Protein AF-A0A7J2MEN8-F1 (afdb_monomer)

pLDDT: mean 94.94, std 7.11, range [42.47, 98.69]

Structure (mmCIF, N/CA/C/O backbone):
data_AF-A0A7J2MEN8-F1
#
_entry.id   AF-A0A7J2MEN8-F1
#
loop_
_atom_site.group_PDB
_atom_site.id
_atom_site.type_symbol
_atom_site.label_atom_id
_atom_site.label_alt_id
_atom_site.label_comp_id
_atom_site.label_asym_id
_atom_site.l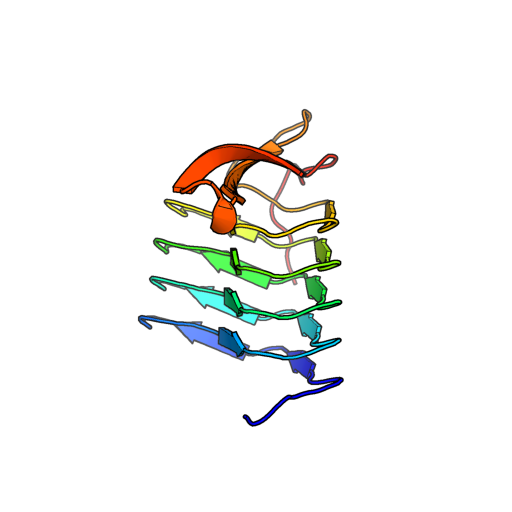abel_entity_id
_atom_site.label_seq_id
_atom_site.pdbx_PDB_ins_code
_atom_site.Cartn_x
_atom_site.Cartn_y
_atom_site.Cartn_z
_atom_site.occupancy
_atom_site.B_iso_or_equiv
_atom_site.auth_seq_id
_atom_site.auth_comp_id
_atom_site.auth_asym_id
_atom_site.auth_atom_id
_atom_site.pdbx_PDB_model_num
ATOM 1 N N . VAL A 1 1 ? 17.585 -9.333 -14.066 1.00 42.47 1 VAL A N 1
ATOM 2 C CA . VAL A 1 1 ? 16.428 -8.422 -13.953 1.00 42.47 1 VAL A CA 1
ATOM 3 C C . VAL A 1 1 ? 15.307 -8.983 -14.810 1.00 42.47 1 VAL A C 1
ATOM 5 O O . VAL A 1 1 ? 15.374 -8.858 -16.027 1.00 42.47 1 VAL A O 1
ATOM 8 N N . TYR A 1 2 ? 14.337 -9.671 -14.211 1.00 51.03 2 TYR A N 1
ATOM 9 C CA . TYR A 1 2 ? 13.136 -10.094 -14.933 1.00 51.03 2 TYR A CA 1
ATOM 10 C C . TYR A 1 2 ? 12.068 -9.032 -14.695 1.00 51.03 2 TYR A C 1
ATOM 12 O O . TYR A 1 2 ? 11.404 -9.037 -13.667 1.00 51.03 2 TYR A O 1
ATOM 20 N N . ARG A 1 3 ? 11.973 -8.073 -15.619 1.00 69.94 3 ARG A N 1
ATOM 21 C CA . ARG A 1 3 ? 10.885 -7.091 -15.625 1.00 69.94 3 ARG A CA 1
ATOM 22 C C . ARG A 1 3 ? 9.623 -7.787 -16.101 1.00 69.94 3 ARG A C 1
ATOM 24 O O . ARG A 1 3 ? 9.667 -8.470 -17.125 1.00 69.94 3 ARG A O 1
ATOM 31 N N . SER A 1 4 ? 8.513 -7.591 -15.401 1.00 78.25 4 SER A N 1
ATOM 32 C CA . SER A 1 4 ? 7.205 -8.026 -15.884 1.00 78.25 4 SER A CA 1
ATOM 33 C C . SER A 1 4 ? 6.377 -6.815 -16.317 1.00 78.25 4 SER A C 1
ATOM 35 O O . SER A 1 4 ? 6.471 -5.733 -15.733 1.00 78.25 4 SER A O 1
ATOM 37 N N . ILE A 1 5 ? 5.617 -6.971 -17.399 1.00 86.62 5 ILE A N 1
ATOM 38 C CA . ILE A 1 5 ? 4.738 -5.932 -17.940 1.00 86.62 5 ILE A CA 1
ATOM 39 C C . ILE A 1 5 ? 3.371 -6.564 -18.168 1.00 86.62 5 ILE A C 1
ATOM 41 O O . ILE A 1 5 ? 3.296 -7.652 -18.738 1.00 86.62 5 ILE A O 1
ATOM 45 N N . ASN A 1 6 ? 2.302 -5.865 -17.776 1.00 88.31 6 ASN A N 1
ATOM 46 C CA . ASN A 1 6 ? 0.918 -6.290 -18.023 1.00 88.31 6 ASN A CA 1
ATOM 47 C C . ASN A 1 6 ? 0.567 -7.646 -17.372 1.00 88.31 6 ASN A C 1
ATOM 49 O O . ASN A 1 6 ? -0.184 -8.455 -17.923 1.00 88.31 6 ASN A O 1
ATOM 53 N N . THR A 1 7 ? 1.130 -7.897 -16.190 1.00 92.69 7 THR A N 1
ATOM 54 C CA . THR A 1 7 ? 0.815 -9.071 -15.371 1.00 92.69 7 THR A CA 1
ATOM 55 C C . THR A 1 7 ? -0.541 -8.882 -14.693 1.00 92.69 7 THR A C 1
ATOM 57 O O . THR A 1 7 ? -0.844 -7.800 -14.190 1.00 92.69 7 THR A O 1
ATOM 60 N N . LYS A 1 8 ? -1.359 -9.937 -14.646 1.00 95.19 8 LYS A N 1
ATOM 61 C CA . LYS A 1 8 ? -2.641 -9.945 -13.929 1.00 95.19 8 LYS A CA 1
ATOM 62 C C . LYS A 1 8 ? -2.614 -11.003 -12.838 1.00 95.19 8 LYS A C 1
ATOM 64 O O . LYS A 1 8 ? -2.391 -12.173 -13.133 1.00 95.19 8 LYS A O 1
ATOM 69 N N . ILE A 1 9 ? -2.877 -10.591 -11.606 1.00 95.62 9 ILE A N 1
ATOM 70 C CA . ILE A 1 9 ? -3.014 -11.467 -10.444 1.00 95.62 9 ILE A CA 1
ATOM 71 C C . ILE A 1 9 ? -4.417 -11.237 -9.901 1.00 95.62 9 ILE A C 1
ATOM 73 O O . ILE A 1 9 ? -4.782 -10.108 -9.581 1.00 95.62 9 ILE A O 1
ATOM 77 N N . PHE A 1 10 ? -5.232 -12.285 -9.853 1.00 96.94 10 PHE A N 1
ATOM 78 C CA . PHE A 1 10 ? -6.614 -12.146 -9.416 1.00 96.94 10 PHE A CA 1
ATOM 79 C C . PHE A 1 10 ? -7.118 -13.380 -8.683 1.00 96.94 10 PHE A C 1
ATOM 81 O O . PHE A 1 10 ? -6.715 -14.496 -9.006 1.00 96.94 10 PHE A O 1
ATOM 88 N N . ASN A 1 11 ? -8.022 -13.179 -7.720 1.00 96.75 11 ASN A N 1
ATOM 89 C CA . ASN A 1 11 ? -8.661 -14.254 -6.950 1.00 96.75 11 ASN A CA 1
ATOM 90 C C . ASN A 1 11 ? -7.660 -15.189 -6.244 1.00 96.75 11 ASN A C 1
ATOM 92 O O . ASN A 1 11 ? -7.877 -16.397 -6.144 1.00 96.75 11 ASN A O 1
ATOM 96 N N . CYS A 1 12 ? -6.544 -14.639 -5.762 1.00 96.56 12 CYS A N 1
ATOM 97 C CA . CYS A 1 12 ? -5.537 -15.391 -5.007 1.00 96.56 12 CYS A CA 1
ATOM 98 C C . CYS A 1 12 ? -5.707 -15.192 -3.495 1.00 96.56 12 CYS A C 1
ATOM 100 O O . CYS A 1 12 ? -6.145 -14.130 -3.052 1.00 96.56 12 CYS A O 1
ATOM 102 N N . ASN A 1 13 ? -5.310 -16.190 -2.702 1.00 96.31 13 ASN A N 1
ATOM 103 C CA . ASN A 1 13 ? -5.312 -16.122 -1.242 1.00 96.31 13 ASN A CA 1
ATOM 104 C C . ASN A 1 13 ? -3.895 -16.349 -0.703 1.00 96.31 13 ASN A C 1
ATOM 106 O O . ASN A 1 13 ? -3.282 -17.376 -0.989 1.00 96.31 13 ASN A O 1
ATOM 110 N N . PHE A 1 14 ? -3.403 -15.400 0.084 1.00 95.44 14 PHE A N 1
ATOM 111 C CA . PHE A 1 14 ? -2.103 -15.431 0.738 1.00 95.44 14 PHE A CA 1
ATOM 112 C C . PHE A 1 14 ? -2.332 -15.349 2.245 1.00 95.44 14 PHE A C 1
ATOM 114 O O . PHE A 1 14 ? -2.810 -14.333 2.753 1.00 95.44 14 PHE A O 1
ATOM 121 N N . SER A 1 15 ? -1.999 -16.409 2.977 1.00 94.69 15 SER A N 1
ATOM 122 C CA . SER A 1 15 ? -2.172 -16.440 4.427 1.00 94.69 15 SER A CA 1
ATOM 123 C C . SER A 1 15 ? -0.940 -16.960 5.153 1.00 94.69 15 SER A C 1
ATOM 125 O O . SER A 1 15 ? -0.253 -17.838 4.639 1.00 94.69 15 SER A O 1
ATOM 127 N N . TRP A 1 16 ? -0.668 -16.407 6.339 1.00 92.38 16 TRP A N 1
ATOM 128 C CA . TRP A 1 16 ? 0.441 -16.832 7.207 1.00 92.38 16 TRP A CA 1
ATOM 129 C C . TRP A 1 16 ? 1.819 -16.769 6.531 1.00 92.38 16 TRP A C 1
ATOM 131 O O . TRP A 1 16 ? 2.655 -17.654 6.703 1.00 92.38 16 TRP A O 1
ATOM 141 N N . ASN A 1 17 ? 2.059 -15.704 5.762 1.00 86.62 17 ASN A N 1
ATOM 142 C CA . ASN A 1 17 ? 3.301 -15.507 5.018 1.00 86.62 17 ASN A CA 1
ATOM 143 C C . ASN A 1 17 ? 4.076 -14.282 5.514 1.00 86.62 17 ASN A C 1
ATOM 145 O O . ASN A 1 17 ? 3.494 -13.271 5.911 1.00 86.62 17 ASN A O 1
ATOM 149 N N . LEU A 1 18 ? 5.406 -14.332 5.393 1.00 87.00 18 LEU A N 1
ATOM 150 C CA . LEU A 1 18 ? 6.253 -13.149 5.582 1.00 87.00 18 LEU A CA 1
ATOM 151 C C . LEU A 1 18 ? 5.942 -12.078 4.520 1.00 87.00 18 LEU A C 1
ATOM 153 O O . LEU A 1 18 ? 5.826 -10.900 4.843 1.00 87.00 18 LEU A O 1
ATOM 157 N N . GLY A 1 19 ? 5.750 -12.492 3.265 1.00 83.81 19 GLY A N 1
ATOM 158 C CA . GLY A 1 19 ? 5.367 -11.628 2.149 1.00 83.81 19 GLY A CA 1
ATOM 159 C C . GLY A 1 19 ? 4.206 -12.226 1.353 1.00 83.81 19 GLY A C 1
ATOM 160 O O . GLY A 1 19 ? 4.173 -13.439 1.154 1.00 83.81 19 GLY A O 1
ATOM 161 N N . GLY A 1 20 ? 3.256 -11.400 0.912 1.00 90.69 20 GLY A N 1
ATOM 162 C CA . GLY A 1 20 ? 2.182 -11.806 0.003 1.00 90.69 20 GLY A CA 1
ATOM 163 C C . GLY A 1 20 ? 2.619 -11.720 -1.459 1.00 90.69 20 GLY A C 1
ATOM 164 O O . GLY A 1 20 ? 2.898 -12.737 -2.087 1.00 90.69 20 GLY A O 1
ATOM 165 N N . ILE A 1 21 ? 2.698 -10.501 -1.997 1.00 93.75 21 ILE A N 1
ATOM 166 C CA . ILE A 1 21 ? 3.191 -10.228 -3.355 1.00 93.75 21 ILE A CA 1
ATOM 167 C C . ILE A 1 21 ? 4.299 -9.179 -3.294 1.00 93.75 21 ILE A C 1
ATOM 169 O O . ILE A 1 21 ? 4.108 -8.105 -2.727 1.00 93.75 21 ILE A O 1
ATOM 173 N N . ASP A 1 22 ? 5.425 -9.471 -3.941 1.00 92.44 22 ASP A N 1
ATOM 174 C CA . ASP A 1 22 ? 6.507 -8.516 -4.175 1.00 92.44 22 ASP A CA 1
ATOM 175 C C . ASP A 1 22 ? 6.618 -8.218 -5.677 1.00 92.44 22 ASP A C 1
ATOM 177 O O . ASP A 1 22 ? 6.806 -9.120 -6.499 1.00 92.44 22 ASP A O 1
ATOM 181 N N . ILE A 1 23 ? 6.442 -6.947 -6.037 1.00 89.50 23 ILE A N 1
ATOM 182 C CA . ILE A 1 23 ? 6.499 -6.440 -7.406 1.00 89.50 23 ILE A CA 1
ATOM 183 C C . ILE A 1 23 ? 7.787 -5.639 -7.565 1.00 89.50 23 ILE A C 1
ATOM 185 O O . ILE A 1 23 ? 7.870 -4.488 -7.136 1.00 89.50 23 ILE A O 1
ATOM 189 N N . GLN A 1 24 ? 8.775 -6.217 -8.243 1.00 93.00 24 GLN A N 1
ATOM 190 C CA . GLN A 1 24 ? 10.058 -5.562 -8.488 1.00 93.00 24 GLN A CA 1
ATOM 191 C C . GLN A 1 24 ? 10.211 -5.194 -9.965 1.00 93.00 24 GLN A C 1
ATOM 193 O O . GLN A 1 24 ? 9.950 -6.014 -10.848 1.00 93.00 24 GLN A O 1
ATOM 198 N N . GLU A 1 25 ? 10.632 -3.955 -10.231 1.00 92.19 25 GLU A N 1
ATOM 199 C CA . GLU A 1 25 ? 10.932 -3.436 -11.575 1.00 92.19 25 GLU A CA 1
ATOM 200 C C . GLU A 1 25 ? 9.859 -3.758 -12.635 1.00 92.19 25 GLU A C 1
ATOM 202 O O . GLU A 1 25 ? 10.171 -4.113 -13.778 1.00 92.19 25 GLU A O 1
ATOM 207 N N . SER A 1 26 ? 8.583 -3.678 -12.252 1.00 89.56 26 SER A N 1
ATOM 208 C CA . SER A 1 26 ? 7.464 -4.090 -13.102 1.00 89.56 26 SER A CA 1
ATOM 209 C C . SER A 1 26 ? 6.502 -2.942 -13.396 1.00 89.56 26 SER A C 1
ATOM 211 O O . SER A 1 26 ? 6.394 -1.967 -12.646 1.00 89.56 26 SER A O 1
ATOM 213 N N . PHE A 1 27 ? 5.802 -3.060 -14.526 1.00 92.69 27 PHE A N 1
ATOM 214 C CA . PHE A 1 27 ? 4.952 -2.001 -15.062 1.00 92.69 27 PHE A CA 1
ATOM 215 C C . PHE A 1 27 ? 3.556 -2.517 -15.396 1.00 92.69 27 PHE A C 1
ATOM 217 O O . PHE A 1 27 ? 3.402 -3.592 -15.980 1.00 92.69 27 PHE A O 1
ATOM 224 N N . CYS A 1 28 ? 2.534 -1.719 -15.091 1.00 94.38 28 CYS A N 1
ATOM 225 C CA . CYS A 1 28 ? 1.148 -2.020 -15.457 1.00 94.38 28 CYS A CA 1
ATOM 226 C C . CYS A 1 28 ? 0.643 -3.375 -14.921 1.00 94.38 28 CYS A C 1
ATOM 228 O O . CYS A 1 28 ? -0.127 -4.061 -15.594 1.00 94.38 28 CYS A O 1
ATOM 230 N N . THR A 1 29 ? 1.085 -3.784 -13.729 1.00 95.25 29 THR A N 1
ATOM 231 C CA . THR A 1 29 ? 0.549 -4.973 -13.051 1.00 95.25 29 THR A CA 1
ATOM 232 C C . THR A 1 29 ? -0.830 -4.656 -12.489 1.00 95.25 29 THR A C 1
ATOM 234 O O . THR A 1 29 ? -1.019 -3.614 -11.863 1.00 95.25 29 THR A O 1
ATOM 237 N N . ASN A 1 30 ? -1.789 -5.555 -12.690 1.00 97.25 30 ASN A N 1
ATOM 238 C CA . ASN A 1 30 ? -3.111 -5.479 -12.082 1.00 97.25 30 ASN A CA 1
ATOM 239 C C . ASN A 1 30 ? -3.248 -6.582 -11.023 1.00 97.25 30 ASN A C 1
ATOM 241 O O . ASN A 1 30 ? -3.156 -7.766 -11.354 1.00 97.25 30 ASN A O 1
ATOM 245 N N . ILE A 1 31 ? -3.458 -6.180 -9.769 1.00 97.56 31 ILE A N 1
ATOM 246 C CA . ILE A 1 31 ? -3.801 -7.064 -8.655 1.00 97.56 31 ILE A CA 1
ATOM 247 C C . ILE A 1 31 ? -5.234 -6.756 -8.241 1.00 97.56 31 ILE A C 1
ATOM 249 O O . ILE A 1 31 ? -5.528 -5.633 -7.827 1.00 97.56 31 ILE A O 1
ATOM 253 N N . GLN A 1 32 ? -6.110 -7.754 -8.317 1.00 97.94 32 GLN A N 1
ATOM 254 C CA . GLN A 1 32 ? -7.519 -7.566 -7.991 1.00 97.94 32 GLN A CA 1
ATOM 255 C C . GLN A 1 32 ? -8.123 -8.741 -7.234 1.00 97.94 32 GLN A C 1
ATOM 257 O O . GLN A 1 32 ? -7.810 -9.892 -7.526 1.00 97.94 32 GLN A O 1
ATOM 262 N N . ARG A 1 33 ? -9.037 -8.474 -6.294 1.00 98.00 33 ARG A N 1
ATOM 263 C CA . ARG A 1 33 ? -9.798 -9.536 -5.603 1.00 98.00 33 ARG A CA 1
ATOM 264 C C . ARG A 1 33 ? -8.910 -10.592 -4.952 1.00 98.00 33 ARG A C 1
ATOM 266 O O . ARG A 1 33 ? -9.208 -11.783 -4.952 1.00 98.00 33 ARG A O 1
ATOM 273 N N . CYS A 1 34 ? -7.775 -10.157 -4.422 1.00 97.81 34 CYS A N 1
ATOM 274 C CA . CYS A 1 34 ? -6.879 -11.007 -3.656 1.00 97.81 34 CYS A CA 1
ATOM 275 C C . CYS A 1 34 ? -7.144 -10.836 -2.161 1.00 97.81 34 CYS A C 1
ATOM 277 O O . CYS A 1 34 ? -7.503 -9.750 -1.700 1.00 97.81 34 CYS A O 1
ATOM 279 N N . ASN A 1 35 ? -6.942 -11.912 -1.407 1.00 97.62 35 ASN A N 1
ATOM 280 C CA . ASN A 1 35 ? -7.014 -11.908 0.046 1.00 97.62 35 ASN A CA 1
ATOM 281 C C . ASN A 1 35 ? -5.619 -12.095 0.646 1.00 97.62 35 ASN A C 1
ATOM 283 O O . ASN A 1 35 ? -4.905 -13.027 0.279 1.00 97.62 35 ASN A O 1
ATOM 287 N N . PHE A 1 36 ? -5.262 -11.230 1.586 1.00 97.50 36 PHE A N 1
ATOM 288 C CA . PHE A 1 36 ? -4.028 -11.259 2.356 1.00 97.50 36 PHE A CA 1
ATOM 289 C C . PHE A 1 36 ? -4.411 -11.287 3.828 1.00 97.50 36 PHE A C 1
ATOM 291 O O . PHE A 1 36 ? -5.020 -10.339 4.323 1.00 97.50 36 PHE A O 1
ATOM 298 N N . SER A 1 37 ? -4.097 -12.379 4.520 1.00 97.12 37 SER A N 1
ATOM 299 C CA . SER A 1 37 ? -4.453 -12.540 5.931 1.00 97.12 37 SER A CA 1
ATOM 300 C C . SER A 1 37 ? -3.274 -13.011 6.768 1.00 97.12 37 SER A C 1
ATOM 302 O O . SER A 1 37 ? -2.589 -13.957 6.389 1.00 97.12 37 SER A O 1
ATOM 304 N N . HIS A 1 38 ? -3.038 -12.394 7.926 1.00 95.75 38 HIS A N 1
ATOM 305 C CA . HIS A 1 38 ? -1.909 -12.771 8.791 1.00 95.75 38 HIS A CA 1
ATOM 306 C C . HIS A 1 38 ? -0.559 -12.698 8.055 1.00 95.75 38 HIS A C 1
ATOM 308 O O . HIS A 1 38 ? 0.253 -13.622 8.113 1.00 95.75 38 H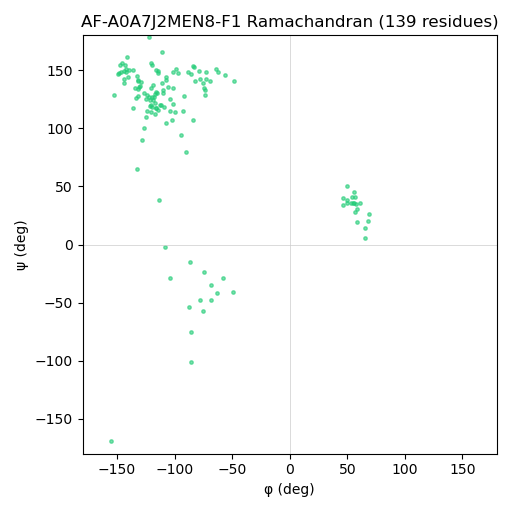IS A O 1
ATOM 314 N N . THR A 1 39 ? -0.347 -11.611 7.309 1.00 93.00 39 THR A N 1
ATOM 315 C CA . THR A 1 39 ? 0.876 -11.341 6.540 1.00 93.00 39 THR A CA 1
ATOM 316 C C . THR A 1 39 ? 1.710 -10.231 7.178 1.00 93.00 39 THR A C 1
ATOM 318 O O . THR A 1 39 ? 1.159 -9.255 7.695 1.00 93.00 39 THR A O 1
ATOM 321 N N . ILE A 1 40 ? 3.044 -10.347 7.119 1.00 92.44 40 ILE A N 1
ATOM 322 C CA . ILE A 1 40 ? 3.938 -9.268 7.582 1.00 92.44 40 ILE A CA 1
ATOM 323 C C . ILE A 1 40 ? 4.012 -8.148 6.537 1.00 92.44 40 ILE A C 1
ATOM 325 O O . ILE A 1 40 ? 3.820 -6.990 6.881 1.00 92.44 40 ILE A O 1
ATOM 329 N N . GLY A 1 41 ? 4.225 -8.470 5.259 1.00 92.25 41 GLY A N 1
ATOM 330 C CA . GLY A 1 41 ? 4.108 -7.526 4.142 1.00 92.25 41 GLY A CA 1
ATOM 331 C C . GLY A 1 41 ? 3.130 -8.045 3.095 1.00 92.25 41 GLY A C 1
ATOM 332 O O . GLY A 1 41 ? 3.420 -9.025 2.418 1.00 92.25 41 GLY A O 1
ATOM 333 N N . SER A 1 42 ? 1.960 -7.424 2.956 1.00 96.56 42 SER A N 1
ATOM 334 C CA . SER A 1 42 ? 0.900 -7.971 2.096 1.00 96.56 42 SER A CA 1
ATOM 335 C C . SER A 1 42 ? 1.204 -7.753 0.615 1.00 96.56 42 SER A C 1
ATOM 337 O O . SER A 1 42 ? 1.312 -8.718 -0.139 1.00 96.56 42 SER A O 1
ATOM 339 N N . ILE A 1 43 ? 1.404 -6.500 0.201 1.00 96.94 43 ILE A N 1
ATOM 340 C CA . ILE A 1 43 ? 1.846 -6.160 -1.155 1.00 96.94 43 ILE A CA 1
ATOM 341 C C . ILE A 1 43 ? 2.970 -5.134 -1.059 1.00 96.94 43 ILE A C 1
ATOM 343 O O . ILE A 1 43 ? 2.800 -4.077 -0.452 1.00 96.94 43 ILE A O 1
ATOM 347 N N . MET A 1 44 ? 4.099 -5.428 -1.690 1.00 95.75 44 MET A N 1
ATOM 348 C CA . MET A 1 44 ? 5.232 -4.520 -1.798 1.00 95.75 44 MET A CA 1
ATOM 349 C C . MET A 1 44 ? 5.512 -4.215 -3.263 1.00 95.75 44 MET A C 1
ATOM 351 O O . MET A 1 44 ? 5.475 -5.109 -4.106 1.00 95.75 44 MET A O 1
ATOM 355 N N . THR A 1 45 ? 5.782 -2.949 -3.572 1.00 95.00 45 THR A N 1
ATOM 356 C CA . THR A 1 45 ? 6.267 -2.544 -4.892 1.00 95.00 45 THR A CA 1
ATOM 357 C C . THR A 1 45 ? 7.616 -1.862 -4.759 1.00 95.00 45 THR A C 1
ATOM 359 O O . THR A 1 45 ? 7.794 -0.987 -3.915 1.00 95.00 45 THR A O 1
ATOM 362 N N . PHE A 1 46 ? 8.555 -2.227 -5.624 1.00 95.94 46 PHE A N 1
ATOM 363 C CA . PHE A 1 46 ? 9.890 -1.652 -5.678 1.00 95.94 46 PHE A CA 1
ATOM 364 C C . PHE A 1 46 ? 10.244 -1.274 -7.116 1.00 95.94 46 PHE A C 1
ATOM 366 O O . PHE A 1 46 ? 10.113 -2.097 -8.027 1.00 95.94 46 PHE A O 1
ATOM 373 N N . LEU A 1 47 ? 10.679 -0.028 -7.335 1.00 95.88 47 LEU A N 1
ATOM 374 C CA . LEU A 1 47 ? 11.081 0.489 -8.657 1.00 95.88 47 LEU A CA 1
ATOM 375 C C . LEU A 1 47 ? 10.046 0.215 -9.764 1.00 95.88 47 LEU A C 1
ATOM 377 O O . LEU A 1 47 ? 10.398 -0.128 -10.892 1.00 95.88 47 LEU A O 1
ATOM 381 N N . SER A 1 48 ? 8.763 0.327 -9.431 1.00 95.44 48 SER A N 1
ATOM 382 C CA . SER A 1 48 ? 7.661 -0.105 -10.292 1.00 95.44 48 SER A CA 1
ATOM 383 C C . SER A 1 48 ? 6.732 1.057 -10.637 1.00 95.44 48 SER A C 1
ATOM 385 O O . SER A 1 48 ? 6.668 2.051 -9.910 1.00 95.44 48 SER A O 1
ATOM 387 N N . ALA A 1 49 ? 6.005 0.965 -11.753 1.00 96.69 49 ALA A N 1
ATOM 388 C CA . ALA A 1 49 ? 5.127 2.061 -12.158 1.00 96.69 49 ALA A CA 1
ATOM 389 C C . ALA A 1 49 ? 3.819 1.638 -12.824 1.00 96.69 49 ALA A C 1
ATOM 391 O O . ALA A 1 49 ? 3.745 0.634 -13.532 1.00 96.69 49 ALA A O 1
ATOM 392 N N . GLY A 1 50 ? 2.784 2.456 -12.633 1.00 97.12 50 GLY A N 1
ATOM 393 C CA . GLY A 1 50 ? 1.499 2.269 -13.306 1.00 97.12 50 GLY A CA 1
ATOM 394 C C . GLY A 1 50 ? 0.727 1.029 -12.854 1.00 97.12 50 GLY A C 1
ATOM 395 O O . GLY A 1 50 ? -0.108 0.541 -13.611 1.00 97.12 50 GLY A O 1
ATOM 396 N N . ASN A 1 51 ? 1.017 0.473 -11.674 1.00 96.81 51 ASN A N 1
ATOM 397 C CA . ASN A 1 51 ? 0.305 -0.705 -11.184 1.00 96.81 51 ASN A CA 1
ATOM 398 C C . ASN A 1 51 ? -1.057 -0.314 -10.607 1.00 96.81 51 ASN A C 1
ATOM 400 O O . ASN A 1 51 ? -1.231 0.778 -10.064 1.00 96.81 51 ASN A O 1
ATOM 404 N N . ILE A 1 52 ? -2.020 -1.225 -10.705 1.00 98.06 52 ILE A N 1
ATOM 405 C CA . ILE A 1 52 ? -3.371 -1.053 -10.179 1.00 98.06 52 ILE A CA 1
ATOM 406 C C . ILE A 1 52 ? -3.613 -2.158 -9.157 1.00 98.06 52 ILE A C 1
ATOM 408 O O . ILE A 1 52 ? -3.580 -3.337 -9.502 1.00 98.06 52 ILE A O 1
ATOM 412 N N . ILE A 1 53 ? -3.859 -1.772 -7.910 1.00 98.38 53 ILE A N 1
ATOM 413 C CA . ILE A 1 53 ? -4.245 -2.672 -6.826 1.00 98.38 53 ILE A CA 1
ATOM 414 C C . ILE A 1 53 ? -5.668 -2.300 -6.437 1.00 98.38 53 ILE A C 1
ATOM 416 O O . ILE A 1 53 ? -5.909 -1.173 -5.997 1.00 98.38 53 ILE A O 1
ATOM 420 N N . HIS A 1 54 ? -6.622 -3.207 -6.626 1.00 98.50 54 HIS A N 1
ATOM 421 C CA . HIS A 1 54 ? -8.010 -2.888 -6.320 1.00 98.50 54 HIS A CA 1
ATOM 422 C C . HIS A 1 54 ? -8.835 -4.044 -5.788 1.00 98.50 54 HIS A C 1
ATOM 424 O O . HIS A 1 54 ? -8.527 -5.204 -6.033 1.00 98.50 54 HIS A O 1
ATOM 430 N N . GLU A 1 55 ? -9.901 -3.728 -5.051 1.00 98.44 55 GLU A N 1
ATOM 431 C CA . GLU A 1 55 ? -10.844 -4.733 -4.539 1.00 98.44 55 GLU A CA 1
ATOM 432 C C . GLU A 1 55 ? -10.135 -5.854 -3.756 1.00 98.44 55 GLU A C 1
ATOM 434 O O . GLU A 1 55 ? -10.498 -7.013 -3.874 1.00 98.44 55 GLU A O 1
ATOM 439 N N . CYS A 1 56 ? -9.069 -5.555 -3.008 1.00 98.38 56 CYS A N 1
ATOM 440 C CA . CYS A 1 56 ? -8.338 -6.562 -2.231 1.00 98.38 56 CYS A CA 1
ATOM 441 C C . CYS A 1 56 ? -8.711 -6.506 -0.749 1.00 98.38 56 CYS A C 1
ATOM 443 O O . CYS A 1 56 ? -8.976 -5.433 -0.207 1.00 98.38 56 CYS A O 1
ATOM 445 N N . ASN A 1 57 ? -8.664 -7.658 -0.083 1.00 98.31 57 ASN A N 1
ATOM 446 C CA . ASN A 1 57 ? -8.823 -7.775 1.363 1.00 98.31 57 ASN A CA 1
ATOM 447 C C . ASN A 1 57 ? -7.449 -7.945 2.004 1.00 98.31 57 ASN A C 1
ATOM 449 O O . ASN A 1 57 ? -6.723 -8.876 1.669 1.00 98.31 57 ASN A O 1
ATOM 453 N N . ILE A 1 58 ? -7.081 -7.034 2.901 1.00 98.19 58 ILE A N 1
ATOM 454 C CA . ILE A 1 58 ? -5.799 -7.021 3.605 1.00 98.19 58 ILE A CA 1
ATOM 455 C C . ILE A 1 58 ? -6.105 -6.943 5.098 1.00 98.19 58 ILE A C 1
ATOM 457 O O . ILE A 1 58 ? -6.479 -5.888 5.620 1.00 98.19 58 ILE A O 1
ATOM 461 N N . VAL A 1 59 ? -6.027 -8.093 5.764 1.00 97.62 59 VAL A N 1
ATOM 462 C CA . VAL A 1 59 ? -6.632 -8.290 7.082 1.00 97.62 59 VAL A CA 1
ATOM 463 C C . VAL A 1 59 ? -5.670 -8.925 8.087 1.00 97.62 59 VAL A C 1
ATOM 465 O O . VAL A 1 59 ? -4.931 -9.852 7.762 1.00 97.62 59 VAL A O 1
ATOM 468 N N . ASN A 1 60 ? -5.723 -8.480 9.343 1.00 96.50 60 ASN A N 1
ATOM 469 C CA . ASN A 1 60 ? -5.009 -9.098 10.472 1.00 96.50 60 ASN A CA 1
ATOM 470 C C . ASN A 1 60 ? -3.488 -9.257 10.254 1.00 96.50 60 ASN A C 1
ATOM 472 O O . ASN A 1 60 ? -2.931 -10.300 10.585 1.00 96.50 60 ASN A O 1
ATOM 476 N N . GLY A 1 61 ? -2.823 -8.265 9.662 1.00 94.06 61 GLY A N 1
ATOM 477 C CA . GLY A 1 61 ? -1.386 -8.290 9.367 1.00 94.06 61 GLY A CA 1
ATOM 478 C C . GLY A 1 61 ? -0.611 -7.130 9.995 1.00 94.06 61 GLY A C 1
ATOM 479 O O . GLY A 1 61 ? -1.176 -6.230 10.625 1.00 94.06 61 GLY A O 1
ATOM 480 N N . GLU A 1 62 ? 0.704 -7.118 9.784 1.00 95.19 62 GLU A N 1
ATOM 481 C CA . GLU A 1 62 ? 1.569 -6.021 10.239 1.00 95.19 62 GLU A CA 1
ATOM 482 C C . GLU A 1 62 ? 1.642 -4.902 9.191 1.00 95.19 62 GLU A C 1
ATOM 484 O O . GLU A 1 62 ? 1.302 -3.757 9.485 1.00 95.19 62 GLU A O 1
ATOM 489 N N . GLY A 1 63 ? 1.998 -5.235 7.949 1.00 94.75 63 GLY A N 1
ATOM 490 C CA . GLY A 1 63 ? 2.135 -4.317 6.820 1.00 94.75 63 GLY A CA 1
ATOM 491 C C . GLY A 1 63 ? 1.165 -4.627 5.680 1.00 94.75 63 GLY A C 1
ATOM 492 O O . GLY A 1 63 ? 1.090 -5.752 5.176 1.00 94.75 63 GLY A O 1
ATOM 493 N N . GLY A 1 64 ? 0.406 -3.617 5.259 1.00 97.25 64 GLY A N 1
ATOM 494 C CA . GLY A 1 64 ? -0.548 -3.735 4.160 1.00 97.25 64 GLY A CA 1
ATOM 495 C C . GLY A 1 64 ? 0.126 -3.513 2.811 1.00 97.25 64 GLY A C 1
ATOM 496 O O . GLY A 1 64 ? 0.777 -4.419 2.292 1.00 97.25 64 GLY A O 1
ATOM 497 N N . ILE A 1 65 ? -0.029 -2.315 2.243 1.00 98.12 65 ILE A N 1
ATOM 498 C CA . ILE A 1 65 ? 0.607 -1.948 0.969 1.00 98.12 65 ILE A CA 1
ATOM 499 C C . ILE A 1 65 ? 1.810 -1.038 1.212 1.00 98.12 65 ILE A C 1
ATOM 501 O O . ILE A 1 65 ? 1.679 0.029 1.815 1.00 98.12 65 ILE A O 1
ATOM 505 N N . TRP A 1 66 ? 2.969 -1.439 0.696 1.00 97.62 66 TRP A N 1
ATOM 506 C CA . TRP A 1 66 ? 4.204 -0.664 0.751 1.00 97.62 66 TRP A CA 1
ATOM 507 C C . TRP A 1 66 ? 4.662 -0.276 -0.655 1.00 97.62 66 TRP A C 1
ATOM 509 O O . TRP A 1 66 ? 4.996 -1.142 -1.462 1.00 97.62 66 TRP A O 1
ATOM 519 N N . LEU A 1 67 ? 4.717 1.027 -0.937 1.00 98.00 67 LEU A N 1
ATOM 520 C CA . LEU A 1 67 ? 5.210 1.552 -2.214 1.00 98.00 67 LEU A CA 1
ATOM 521 C C . LEU A 1 67 ? 6.612 2.130 -2.056 1.00 98.00 67 LEU A C 1
ATOM 523 O O . LEU A 1 67 ? 6.783 3.173 -1.420 1.00 98.00 67 LEU A O 1
ATOM 527 N N . GLU A 1 68 ? 7.608 1.534 -2.698 1.00 97.56 68 GLU A N 1
ATOM 528 C CA . GLU A 1 68 ? 8.993 1.987 -2.622 1.00 97.56 68 GLU A CA 1
ATOM 529 C C . GLU A 1 68 ? 9.574 2.330 -3.998 1.00 97.56 68 GLU A C 1
ATOM 531 O O . GLU A 1 68 ? 9.517 1.538 -4.940 1.00 97.56 68 GLU A O 1
ATOM 536 N N . TYR A 1 69 ? 10.123 3.543 -4.128 1.00 97.31 69 TYR A N 1
ATOM 537 C CA . TYR A 1 69 ? 10.649 4.083 -5.389 1.00 97.31 69 TYR A CA 1
ATOM 538 C C . TYR A 1 69 ? 9.702 3.873 -6.582 1.00 97.31 69 TYR A C 1
ATOM 540 O O . TYR A 1 69 ? 10.145 3.606 -7.700 1.00 97.31 69 TYR A O 1
ATOM 548 N N . SER A 1 70 ? 8.396 3.929 -6.332 1.00 97.06 70 SER A N 1
ATOM 549 C CA . SER A 1 70 ? 7.367 3.554 -7.296 1.00 97.06 70 SER A CA 1
ATOM 550 C C . SER A 1 70 ? 6.544 4.777 -7.696 1.00 97.06 70 SER A C 1
ATOM 552 O O . SER A 1 70 ? 6.418 5.723 -6.923 1.00 97.06 70 SER A O 1
ATOM 554 N N . ILE A 1 71 ? 6.022 4.809 -8.922 1.00 97.88 71 ILE A N 1
ATOM 555 C CA . ILE A 1 71 ? 5.305 5.994 -9.419 1.00 97.88 71 ILE A CA 1
ATOM 556 C C . ILE A 1 71 ? 4.015 5.652 -10.155 1.00 97.88 71 ILE A C 1
ATOM 558 O O . ILE A 1 71 ? 3.915 4.623 -10.822 1.00 97.88 71 ILE A O 1
ATOM 562 N N . PHE A 1 72 ? 3.044 6.562 -10.100 1.00 98.00 72 PHE A N 1
ATOM 563 C CA . PHE A 1 72 ? 1.782 6.456 -10.840 1.00 98.00 72 PHE A CA 1
ATOM 564 C C . PHE A 1 72 ? 0.967 5.188 -10.531 1.00 98.00 72 PHE A C 1
ATOM 566 O O . PHE A 1 72 ? 0.264 4.685 -11.407 1.00 98.00 72 PHE A O 1
ATOM 573 N N . ASN A 1 73 ? 1.048 4.646 -9.314 1.00 97.88 73 ASN A N 1
ATOM 574 C CA . ASN A 1 73 ? 0.234 3.493 -8.931 1.00 97.88 73 ASN A CA 1
ATOM 575 C C . ASN A 1 73 ? -1.167 3.937 -8.492 1.00 97.88 73 ASN A C 1
ATOM 577 O O . ASN A 1 73 ? -1.361 5.055 -8.017 1.00 97.88 73 ASN A O 1
ATOM 581 N N . SER A 1 74 ? -2.155 3.061 -8.646 1.00 98.44 74 SER A N 1
ATOM 582 C CA . SER A 1 74 ? -3.536 3.305 -8.229 1.00 98.44 74 SER A CA 1
ATOM 583 C C . SER A 1 74 ? -3.969 2.237 -7.236 1.00 98.44 74 SER A C 1
ATOM 585 O O . SER A 1 74 ? -3.988 1.056 -7.577 1.00 98.44 74 SER A O 1
ATOM 587 N 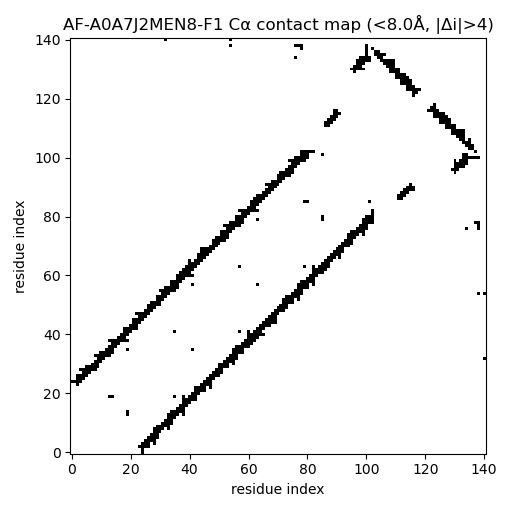N . ILE A 1 75 ? -4.324 2.652 -6.022 1.00 98.69 75 ILE A N 1
ATOM 588 C CA . ILE A 1 75 ? -4.809 1.785 -4.952 1.00 98.69 75 ILE A CA 1
ATOM 589 C C . ILE A 1 75 ? -6.237 2.195 -4.611 1.00 98.69 75 ILE A C 1
ATOM 591 O O . ILE A 1 75 ? -6.476 3.294 -4.097 1.00 98.69 75 ILE A O 1
ATOM 595 N N . GLN A 1 76 ? -7.194 1.320 -4.907 1.00 98.50 76 GLN A N 1
ATOM 596 C CA . GLN A 1 76 ? -8.606 1.679 -4.824 1.00 98.50 76 GLN A CA 1
ATOM 597 C C . GLN A 1 76 ? -9.502 0.547 -4.334 1.00 98.50 76 GLN A C 1
ATOM 599 O O . GLN A 1 76 ? -9.336 -0.605 -4.722 1.00 98.50 76 GLN A O 1
ATOM 604 N N . HIS A 1 77 ? -10.513 0.884 -3.536 1.00 98.56 77 HIS A N 1
ATOM 605 C CA . HIS A 1 77 ? -11.527 -0.076 -3.082 1.00 98.56 77 HIS A CA 1
ATOM 606 C C . HIS A 1 77 ? -10.955 -1.296 -2.340 1.00 98.56 77 HIS A C 1
ATOM 608 O O . HIS A 1 77 ? -11.540 -2.376 -2.367 1.00 98.56 77 HIS A O 1
ATOM 614 N N . CYS A 1 78 ? -9.798 -1.148 -1.692 1.00 98.62 78 CYS A N 1
ATOM 615 C CA . CYS A 1 78 ? -9.228 -2.185 -0.840 1.00 98.62 78 CYS A CA 1
ATOM 616 C C . CYS A 1 78 ? -9.746 -2.057 0.596 1.00 98.62 78 CYS A C 1
ATOM 618 O O . CYS A 1 78 ? -9.981 -0.956 1.099 1.00 98.62 78 CYS A O 1
ATOM 620 N N . ASN A 1 79 ? -9.867 -3.195 1.273 1.00 98.62 79 ASN A N 1
ATOM 621 C CA . ASN A 1 79 ? -10.200 -3.281 2.686 1.00 98.62 79 ASN A CA 1
ATOM 622 C C . ASN A 1 79 ? -8.927 -3.495 3.507 1.00 98.62 79 ASN A C 1
ATOM 624 O O . ASN A 1 79 ? -8.321 -4.561 3.430 1.00 98.62 79 ASN A O 1
ATOM 628 N N . PHE A 1 80 ? -8.555 -2.516 4.328 1.00 98.31 80 PHE A N 1
ATOM 629 C CA . PHE A 1 80 ? -7.511 -2.648 5.342 1.00 98.31 80 PHE A CA 1
ATOM 630 C C . PHE A 1 80 ? -8.170 -2.832 6.706 1.00 98.31 80 PHE A C 1
ATOM 632 O O . PHE A 1 80 ? -8.733 -1.882 7.247 1.00 98.31 80 PHE A O 1
ATOM 639 N N . ILE A 1 81 ? -8.129 -4.042 7.263 1.00 98.12 81 ILE A N 1
ATOM 640 C CA . ILE A 1 81 ? -8.845 -4.384 8.503 1.00 98.12 81 ILE A CA 1
ATOM 641 C C . ILE A 1 81 ? -7.854 -4.931 9.522 1.00 98.12 81 ILE A C 1
ATOM 643 O O . ILE A 1 81 ? -7.108 -5.860 9.227 1.00 98.12 81 ILE A O 1
ATOM 647 N N . ASN A 1 82 ? -7.864 -4.373 10.734 1.00 97.06 82 ASN A N 1
ATOM 648 C CA . ASN A 1 82 ? -6.985 -4.798 11.826 1.00 97.06 82 ASN A CA 1
ATOM 649 C C . ASN A 1 82 ? -5.498 -4.898 11.406 1.00 97.06 82 ASN A C 1
ATOM 651 O O . ASN A 1 82 ? -4.841 -5.919 11.591 1.00 97.06 82 ASN A O 1
ATOM 655 N N . MET A 1 83 ? -5.000 -3.832 10.776 1.00 95.94 83 MET A N 1
ATOM 656 C CA . MET A 1 83 ? -3.623 -3.709 10.293 1.00 95.94 83 MET A CA 1
ATOM 657 C C . MET A 1 83 ? -2.826 -2.762 11.187 1.00 95.94 83 MET A C 1
ATOM 659 O O . MET A 1 83 ? -3.309 -1.667 11.481 1.00 95.94 83 MET A O 1
ATOM 663 N N . GLN A 1 84 ? -1.591 -3.123 11.552 1.00 96.38 84 GLN A N 1
ATOM 664 C CA . GLN A 1 84 ? -0.717 -2.201 12.295 1.00 96.38 84 GLN A CA 1
ATOM 665 C C . GLN A 1 84 ? -0.288 -1.010 11.422 1.00 96.38 84 GLN A C 1
ATOM 667 O O . GLN A 1 84 ? -0.405 0.146 11.827 1.00 96.38 84 GLN A O 1
ATOM 672 N N . ILE A 1 85 ? 0.167 -1.290 10.199 1.00 97.19 85 ILE A N 1
ATOM 673 C CA . ILE A 1 85 ? 0.568 -0.304 9.195 1.00 97.19 85 ILE A CA 1
ATOM 674 C C . ILE A 1 85 ? -0.178 -0.634 7.894 1.00 97.19 85 ILE A C 1
ATOM 676 O O . ILE A 1 85 ? 0.308 -1.416 7.077 1.00 97.19 85 ILE A O 1
ATOM 680 N N . PRO A 1 86 ? -1.380 -0.073 7.671 1.00 97.69 86 PRO A N 1
ATOM 681 C CA . PRO A 1 86 ? -2.203 -0.447 6.521 1.00 97.69 86 PRO A CA 1
ATOM 682 C C . PRO A 1 86 ? -1.586 0.001 5.189 1.00 97.69 86 PRO A C 1
ATOM 684 O O . PRO A 1 86 ? -1.681 -0.711 4.193 1.00 97.69 86 PRO A O 1
ATOM 687 N N . ALA A 1 87 ? -0.911 1.150 5.168 1.00 98.06 87 ALA A N 1
ATOM 688 C CA . ALA A 1 87 ? -0.186 1.622 3.998 1.00 98.06 87 ALA A CA 1
ATOM 689 C C . ALA A 1 87 ? 1.028 2.464 4.393 1.00 98.06 87 ALA A C 1
ATOM 691 O O . ALA A 1 87 ? 0.987 3.202 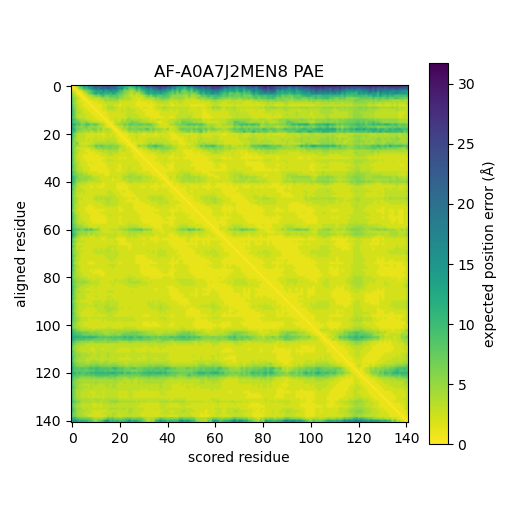5.383 1.00 98.06 87 ALA A O 1
ATOM 692 N N . TYR A 1 88 ? 2.085 2.368 3.591 1.00 98.31 88 TYR A N 1
ATOM 693 C CA . TYR A 1 88 ? 3.291 3.177 3.714 1.00 98.31 88 TYR A CA 1
ATOM 694 C C . TYR A 1 88 ? 3.906 3.439 2.338 1.00 98.31 88 TYR A C 1
ATOM 696 O O . TYR A 1 88 ? 3.740 2.649 1.406 1.00 98.31 88 TYR A O 1
ATOM 704 N N . PHE A 1 89 ? 4.648 4.537 2.207 1.00 98.56 89 PHE A N 1
ATOM 705 C CA . PHE A 1 89 ? 5.414 4.801 0.994 1.00 98.56 89 PHE A CA 1
ATOM 706 C C . PHE A 1 89 ? 6.778 5.441 1.272 1.00 98.56 89 PHE A C 1
ATOM 708 O O . PHE A 1 89 ? 6.954 6.224 2.210 1.00 98.56 89 PHE A O 1
ATOM 715 N N . PHE A 1 90 ? 7.746 5.139 0.410 1.00 98.38 90 PHE A N 1
ATOM 716 C CA . PHE A 1 90 ? 9.098 5.684 0.459 1.00 98.38 90 PHE A CA 1
ATOM 717 C C . PHE A 1 90 ? 9.577 6.085 -0.933 1.00 98.38 90 PHE A C 1
ATOM 719 O O . PHE A 1 90 ? 9.709 5.237 -1.811 1.00 98.38 90 PHE A O 1
ATOM 726 N N . ASN A 1 91 ? 9.857 7.377 -1.137 1.00 97.88 91 ASN A N 1
ATOM 727 C CA . ASN A 1 91 ? 10.253 7.915 -2.446 1.00 97.88 91 ASN A CA 1
ATOM 728 C C . ASN A 1 91 ? 9.311 7.499 -3.591 1.00 97.88 91 ASN A C 1
ATOM 730 O O . ASN A 1 91 ? 9.755 7.281 -4.718 1.00 97.88 91 ASN A O 1
ATOM 734 N N . SER A 1 92 ? 8.017 7.409 -3.290 1.00 98.00 92 SER A N 1
ATOM 735 C CA . SER A 1 92 ? 6.975 7.094 -4.263 1.00 98.00 92 SER A CA 1
ATOM 736 C C . SER A 1 92 ? 6.099 8.315 -4.511 1.00 98.00 92 SER A C 1
ATOM 738 O O . SER A 1 92 ? 5.814 9.090 -3.587 1.00 98.00 92 SER A O 1
ATOM 740 N N . PHE A 1 93 ? 5.742 8.533 -5.774 1.00 97.31 93 PHE A N 1
ATOM 741 C CA . PHE A 1 93 ? 5.178 9.797 -6.242 1.00 97.31 93 PHE A CA 1
ATOM 742 C C . PHE A 1 93 ? 4.050 9.591 -7.244 1.00 97.31 93 PHE A C 1
ATOM 744 O O . PHE A 1 93 ? 4.062 8.666 -8.053 1.00 97.31 93 PHE A O 1
ATOM 751 N N . PHE A 1 94 ? 3.109 10.537 -7.246 1.00 97.38 94 PHE A N 1
ATOM 752 C CA . PHE A 1 94 ? 1.949 10.541 -8.143 1.00 97.38 94 PHE A CA 1
ATOM 753 C C . PHE A 1 94 ? 1.057 9.297 -8.023 1.00 97.38 94 PHE A C 1
ATOM 755 O O . PHE A 1 94 ? 0.274 9.011 -8.930 1.00 97.38 94 PHE A O 1
ATOM 762 N N . ASP A 1 95 ? 1.160 8.576 -6.908 1.00 97.75 95 ASP A N 1
ATOM 763 C CA . ASP A 1 95 ? 0.253 7.487 -6.584 1.00 97.75 95 ASP A CA 1
ATOM 764 C C . ASP A 1 95 ? -1.118 8.043 -6.187 1.00 97.75 95 ASP A C 1
ATOM 766 O O . ASP A 1 95 ? -1.244 9.143 -5.634 1.00 97.75 95 ASP A O 1
ATOM 770 N N . LYS A 1 96 ? -2.162 7.277 -6.490 1.00 98.25 96 LYS A N 1
ATOM 771 C CA . LYS A 1 96 ? -3.550 7.616 -6.192 1.00 98.25 96 LYS A CA 1
ATOM 772 C C . LYS A 1 96 ? -4.118 6.610 -5.210 1.00 98.25 96 LYS A C 1
ATOM 774 O O . LYS A 1 96 ? -4.042 5.407 -5.441 1.00 98.25 96 LYS A O 1
ATOM 779 N N . TRP A 1 97 ? -4.749 7.130 -4.166 1.00 98.56 97 TRP A N 1
ATOM 780 C CA . TRP A 1 97 ? -5.513 6.360 -3.196 1.00 98.56 97 TRP A CA 1
ATOM 781 C C . TRP A 1 97 ? -6.949 6.858 -3.236 1.00 98.56 97 TRP A C 1
ATOM 783 O O . TRP A 1 97 ? -7.178 8.069 -3.171 1.00 98.56 97 TRP A O 1
ATOM 793 N N . SER A 1 98 ? -7.907 5.953 -3.413 1.00 98.06 98 SER A N 1
ATOM 794 C CA . SER A 1 98 ? -9.312 6.344 -3.519 1.00 98.06 98 SER A CA 1
ATOM 795 C C . SER A 1 98 ? -10.243 5.238 -3.060 1.00 98.06 98 SER A C 1
ATOM 797 O O . SER A 1 98 ? -10.179 4.120 -3.567 1.00 98.06 98 SER A O 1
ATOM 799 N N . GLY A 1 99 ? -11.172 5.560 -2.164 1.00 97.81 99 GLY A N 1
ATOM 800 C CA . GLY A 1 99 ? -12.232 4.625 -1.809 1.00 97.81 99 GLY A CA 1
ATOM 801 C C . GLY A 1 99 ? -11.716 3.420 -1.047 1.00 97.81 99 GLY A C 1
ATOM 802 O O . GLY A 1 99 ? -12.308 2.365 -1.164 1.00 97.81 99 GLY A O 1
ATOM 803 N N . ASN A 1 100 ? -10.606 3.497 -0.317 1.00 98.56 100 ASN A N 1
ATOM 804 C CA . ASN A 1 100 ? -10.187 2.365 0.507 1.00 98.56 100 ASN A CA 1
ATOM 805 C C . ASN A 1 100 ? -10.883 2.424 1.872 1.00 98.56 100 ASN A C 1
ATOM 807 O O . ASN A 1 100 ? -11.139 3.506 2.407 1.00 98.56 100 ASN A O 1
ATOM 811 N N . TYR A 1 101 ? -11.187 1.262 2.448 1.00 98.50 101 TYR A N 1
ATOM 812 C CA . TYR A 1 101 ? -11.694 1.153 3.814 1.00 98.50 101 TYR A CA 1
ATOM 813 C C . TYR A 1 101 ? -10.524 0.967 4.784 1.00 98.50 101 TYR A C 1
ATOM 815 O O . TYR A 1 101 ? -9.703 0.072 4.593 1.00 98.50 101 TYR A O 1
ATOM 823 N N . TRP A 1 102 ? -10.444 1.791 5.832 1.00 97.94 102 TRP A N 1
ATOM 824 C CA . TRP A 1 102 ? -9.272 1.882 6.720 1.00 97.94 102 TRP A CA 1
ATOM 825 C C . TRP A 1 102 ? -9.551 1.406 8.152 1.00 97.94 102 TRP A C 1
ATOM 827 O O . TRP A 1 102 ? -9.060 2.002 9.108 1.00 97.94 102 TRP A O 1
ATOM 837 N N . ASN A 1 103 ? -10.347 0.343 8.301 1.00 96.94 103 ASN A N 1
ATOM 838 C CA . ASN A 1 103 ? -10.763 -0.240 9.585 1.00 96.94 103 ASN A CA 1
ATOM 839 C C . ASN A 1 103 ? -11.653 0.664 10.462 1.00 96.94 103 ASN A C 1
ATOM 841 O O . ASN A 1 103 ? -11.977 0.311 11.592 1.00 96.94 103 ASN A O 1
ATOM 845 N N . GLU A 1 104 ? -12.053 1.823 9.950 1.00 94.44 104 GLU A N 1
ATOM 846 C CA . GLU A 1 104 ? -12.928 2.785 10.609 1.00 94.44 104 GLU A CA 1
ATOM 847 C C . GLU A 1 104 ? -13.762 3.514 9.551 1.00 94.44 104 GLU A C 1
ATOM 849 O O . GLU A 1 104 ? -13.295 3.755 8.435 1.00 94.44 104 GLU A O 1
ATOM 854 N N . SER A 1 105 ? -14.995 3.886 9.899 1.00 93.06 105 SER A N 1
ATOM 855 C CA . SER A 1 105 ? -15.806 4.756 9.046 1.00 93.06 105 SER A CA 1
ATOM 856 C C . SER A 1 105 ? -15.278 6.186 9.120 1.00 93.06 105 SER A C 1
ATOM 858 O O . SER A 1 105 ? -15.087 6.729 10.211 1.00 93.06 105 SER A O 1
ATOM 860 N N . ARG A 1 106 ? -15.035 6.808 7.964 1.00 90.62 106 ARG A N 1
ATOM 861 C CA . ARG A 1 106 ? -14.429 8.139 7.885 1.00 90.62 106 ARG A CA 1
ATOM 862 C C . ARG A 1 106 ? -15.018 8.942 6.728 1.00 90.62 106 ARG A C 1
ATOM 864 O O . ARG A 1 106 ? -15.221 8.411 5.647 1.00 90.62 106 ARG A O 1
ATOM 871 N N . ILE A 1 107 ? -15.268 10.230 6.970 1.00 90.69 107 ILE A N 1
ATOM 872 C CA . ILE A 1 107 ? -15.773 11.184 5.960 1.00 90.69 107 ILE A CA 1
ATOM 873 C C . ILE A 1 107 ? -14.649 12.110 5.469 1.00 90.69 107 ILE A C 1
ATOM 875 O O . ILE A 1 107 ? -14.666 12.587 4.340 1.00 90.69 107 ILE A O 1
ATOM 879 N N . LEU A 1 108 ? -13.655 12.370 6.323 1.00 96.19 108 LEU A N 1
ATOM 880 C CA . LEU A 1 108 ? -12.495 13.190 5.984 1.00 96.19 108 LEU A CA 1
ATOM 881 C C . LEU A 1 108 ? -11.423 12.365 5.265 1.00 96.19 108 LEU A C 1
ATOM 883 O O . LEU A 1 108 ? -11.282 11.178 5.571 1.00 96.19 108 LEU A O 1
ATOM 887 N N . PRO A 1 109 ? -10.579 12.998 4.430 1.00 97.56 109 PRO A N 1
ATOM 888 C CA . PRO A 1 109 ? -9.425 12.339 3.837 1.00 97.56 109 PRO A CA 1
ATOM 889 C C . PRO A 1 109 ? -8.591 11.573 4.871 1.00 97.56 109 PRO A C 1
ATOM 891 O O . PRO A 1 109 ? -8.392 12.025 6.012 1.00 97.56 109 PRO A O 1
ATOM 894 N N . ARG A 1 110 ? -8.108 10.392 4.482 1.00 97.81 110 ARG A N 1
ATOM 895 C CA . ARG A 1 110 ? -7.206 9.575 5.295 1.00 97.81 110 ARG A CA 1
ATOM 896 C C . ARG A 1 110 ? -5.763 9.916 4.910 1.00 97.81 110 ARG A C 1
ATOM 898 O O . ARG A 1 110 ? -5.377 9.650 3.772 1.00 97.81 110 ARG A O 1
ATOM 905 N N . PRO A 1 111 ? -4.958 10.492 5.822 1.00 97.94 111 PRO A N 1
ATOM 906 C CA . PRO A 1 111 ? -3.535 10.660 5.579 1.00 97.94 111 PRO A CA 1
ATOM 907 C C . PRO A 1 111 ? -2.843 9.297 5.585 1.00 97.94 111 PRO A C 1
ATOM 909 O O . PRO A 1 111 ? -3.135 8.430 6.412 1.00 97.94 111 PRO A O 1
ATOM 912 N N . ILE A 1 112 ? -1.897 9.142 4.674 1.00 98.44 112 ILE A N 1
ATOM 913 C CA . ILE A 1 112 ? -1.025 7.985 4.536 1.00 98.44 112 ILE A CA 1
ATOM 914 C C . ILE A 1 112 ? 0.381 8.504 4.776 1.00 98.44 112 ILE A C 1
ATOM 916 O O . ILE A 1 112 ? 0.828 9.433 4.103 1.00 98.44 112 ILE A O 1
ATOM 920 N N . ASN A 1 113 ? 1.056 7.944 5.773 1.00 98.19 113 ASN A N 1
ATOM 921 C CA . ASN A 1 113 ? 2.389 8.386 6.149 1.00 98.19 113 ASN A CA 1
ATOM 922 C C . ASN A 1 113 ? 3.434 7.747 5.238 1.00 98.19 113 ASN A C 1
ATOM 924 O O . ASN A 1 113 ? 3.364 6.561 4.921 1.00 98.19 113 ASN A O 1
ATOM 928 N N . GLY A 1 114 ? 4.441 8.529 4.882 1.00 98.31 114 GLY A N 1
ATOM 929 C CA . GLY A 1 114 ? 5.583 8.065 4.119 1.00 98.31 114 GLY A CA 1
ATOM 930 C C . GLY A 1 114 ? 6.809 8.92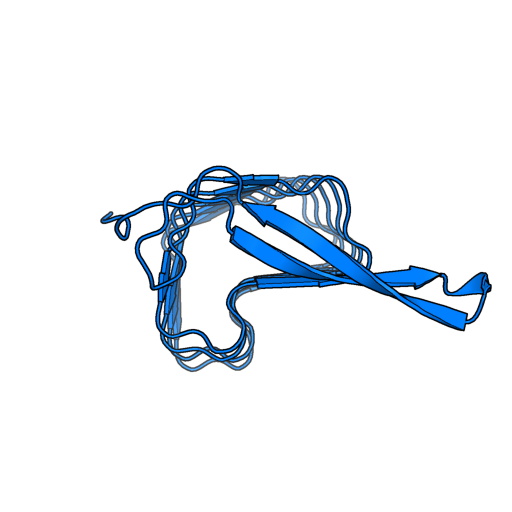6 4.359 1.00 98.31 114 GLY A C 1
ATOM 931 O O . GLY A 1 114 ? 6.861 9.744 5.284 1.00 98.31 114 GLY A O 1
ATOM 932 N N . LYS A 1 115 ? 7.831 8.723 3.534 1.00 98.44 115 LYS A N 1
ATOM 933 C CA . LYS A 1 115 ? 9.081 9.485 3.586 1.00 98.44 115 LYS A CA 1
ATOM 934 C C . LYS A 1 115 ? 9.620 9.751 2.185 1.00 98.44 115 LYS A C 1
ATOM 936 O O . LYS A 1 115 ? 9.451 8.944 1.273 1.00 98.44 115 LYS A O 1
ATOM 941 N N . ILE A 1 116 ? 10.330 10.864 2.048 1.00 97.81 116 ILE A N 1
ATOM 942 C CA . ILE A 1 116 ? 11.134 11.191 0.869 1.00 97.81 116 ILE A CA 1
ATOM 943 C C . ILE A 1 116 ? 12.592 11.270 1.306 1.00 97.81 116 ILE A C 1
ATOM 945 O O . ILE A 1 116 ? 12.918 11.953 2.275 1.00 97.81 116 ILE A O 1
ATOM 949 N N . SER A 1 117 ? 13.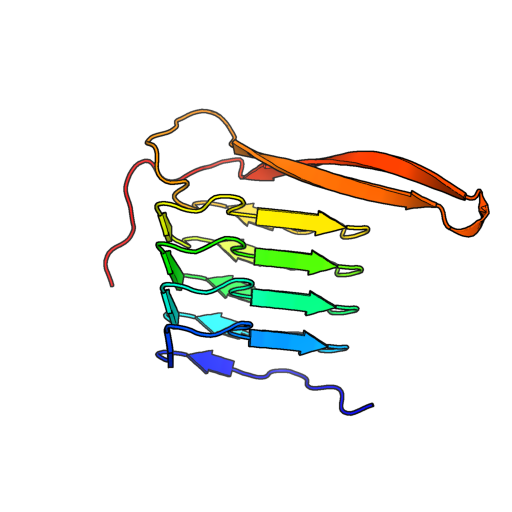472 10.577 0.591 1.00 97.00 117 SER A N 1
ATOM 950 C CA . SER A 1 117 ? 14.911 10.567 0.821 1.00 97.00 117 SER A CA 1
ATOM 951 C C . SER A 1 117 ? 15.657 11.162 -0.365 1.00 97.00 117 SER A C 1
ATOM 953 O O . SER A 1 117 ? 15.665 10.607 -1.468 1.00 97.00 117 SER A O 1
ATOM 955 N N . PHE A 1 118 ? 16.348 12.268 -0.110 1.00 93.94 118 PHE A N 1
ATOM 956 C CA . PHE A 1 118 ? 17.250 12.912 -1.046 1.00 93.94 118 PHE A CA 1
ATOM 957 C C . PHE A 1 118 ? 18.654 12.333 -0.864 1.00 93.94 118 PHE A C 1
ATOM 959 O O . PHE A 1 118 ? 19.509 12.937 -0.216 1.00 93.94 118 PHE A O 1
ATOM 966 N N . ARG A 1 119 ? 18.900 11.146 -1.441 1.00 87.69 119 ARG A N 1
ATOM 967 C CA . ARG A 1 119 ? 20.160 10.392 -1.263 1.00 87.69 119 ARG A CA 1
ATOM 968 C C . ARG A 1 119 ? 21.417 11.240 -1.483 1.00 87.69 119 ARG A C 1
ATOM 970 O O . ARG A 1 119 ? 22.350 11.140 -0.698 1.00 87.69 119 ARG A O 1
ATOM 977 N N . LYS A 1 120 ? 21.418 12.119 -2.494 1.00 90.75 120 LYS A N 1
ATOM 978 C CA . LYS A 1 120 ? 22.541 13.027 -2.800 1.00 90.75 120 LYS A CA 1
ATOM 979 C C . LYS A 1 120 ? 22.919 13.946 -1.628 1.00 90.75 120 LYS A C 1
ATOM 981 O O . LYS A 1 120 ? 24.076 14.332 -1.520 1.00 90.75 120 LYS A O 1
ATOM 986 N N . PHE A 1 121 ? 21.959 14.289 -0.774 1.00 91.50 121 PHE A N 1
ATOM 987 C CA . PHE A 1 121 ? 22.146 15.188 0.364 1.00 91.50 121 PHE A CA 1
ATOM 988 C C . PHE A 1 121 ? 22.115 14.457 1.716 1.00 91.50 121 PHE A C 1
ATOM 990 O O . PHE A 1 121 ? 22.272 15.099 2.745 1.00 91.50 121 PHE A O 1
ATOM 997 N N . GLY A 1 122 ? 21.893 13.135 1.739 1.00 93.81 122 GLY A N 1
ATOM 998 C CA . GLY A 1 122 ? 21.786 12.356 2.980 1.00 93.81 122 GLY A CA 1
ATOM 999 C C . GLY A 1 122 ? 20.573 12.707 3.855 1.00 93.81 122 GLY A C 1
ATOM 1000 O O . GLY A 1 122 ? 20.523 12.314 5.016 1.00 93.81 122 GLY A O 1
ATOM 1001 N N . VAL A 1 123 ? 19.591 13.440 3.320 1.00 96.88 123 VAL A N 1
ATOM 1002 C CA . VAL A 1 123 ? 18.423 13.927 4.070 1.00 96.88 123 VAL A CA 1
ATOM 1003 C C . VAL A 1 123 ? 17.202 13.063 3.775 1.00 96.88 123 VAL A C 1
ATOM 1005 O O . VAL A 1 123 ? 16.900 12.781 2.616 1.00 96.88 123 VAL A O 1
ATOM 1008 N N . THR A 1 124 ? 16.464 12.689 4.823 1.00 97.88 124 THR A N 1
ATOM 1009 C CA . THR A 1 124 ? 15.151 12.041 4.710 1.00 97.88 124 THR A CA 1
ATOM 1010 C C . THR A 1 124 ? 14.121 12.835 5.501 1.00 97.88 124 THR A C 1
ATOM 1012 O O . THR A 1 124 ? 14.316 13.078 6.689 1.00 97.88 124 THR A O 1
ATOM 1015 N N . ILE A 1 125 ? 13.030 13.227 4.846 1.00 97.56 125 ILE A N 1
ATOM 1016 C CA . ILE A 1 125 ? 11.936 13.996 5.448 1.00 97.56 125 ILE A CA 1
ATOM 1017 C C . ILE A 1 125 ? 10.648 13.164 5.483 1.00 97.56 125 ILE A C 1
ATOM 1019 O O . ILE A 1 125 ? 10.437 12.335 4.589 1.00 97.56 125 ILE A O 1
ATOM 1023 N N . PRO A 1 126 ? 9.778 13.352 6.492 1.00 97.88 126 PRO A N 1
ATOM 1024 C CA . PRO A 1 126 ? 8.436 12.788 6.459 1.00 97.88 126 PRO A CA 1
ATOM 1025 C C .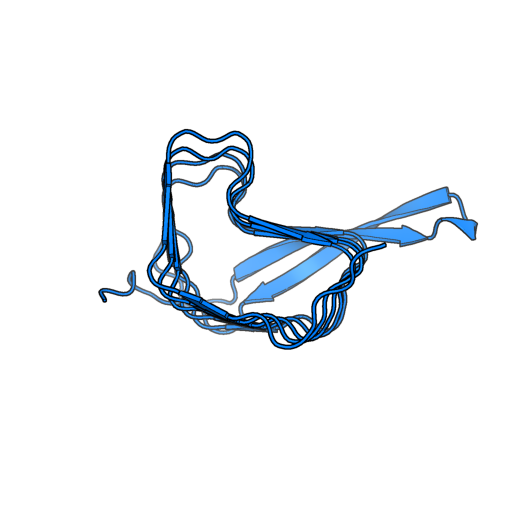 PRO A 1 126 ? 7.646 13.374 5.284 1.00 97.88 126 PRO A C 1
ATOM 1027 O O . PRO A 1 126 ? 7.843 14.526 4.895 1.00 97.88 126 PRO A O 1
ATOM 1030 N N . TRP A 1 127 ? 6.745 12.575 4.728 1.00 97.81 127 TRP A N 1
ATOM 1031 C CA . TRP A 1 127 ? 5.835 12.991 3.670 1.00 97.81 127 TRP A CA 1
ATOM 1032 C C . TRP A 1 127 ? 4.462 12.367 3.875 1.00 97.81 127 TRP A C 1
ATOM 1034 O O . TRP A 1 127 ? 4.320 11.390 4.613 1.00 97.81 127 TRP A O 1
ATOM 1044 N N . ILE A 1 128 ? 3.447 12.935 3.229 1.00 97.94 128 ILE A N 1
ATOM 1045 C CA . ILE A 1 128 ? 2.064 12.482 3.359 1.00 97.94 128 ILE A CA 1
ATOM 1046 C C . ILE A 1 128 ? 1.431 12.393 1.970 1.00 97.94 128 ILE A C 1
ATOM 1048 O O . ILE A 1 128 ? 1.570 13.299 1.149 1.00 97.94 128 ILE A O 1
ATOM 1052 N N . GLN A 1 129 ? 0.734 11.289 1.723 1.00 98.31 129 GLN A N 1
ATOM 1053 C CA . GLN A 1 129 ? -0.242 11.143 0.643 1.00 98.31 129 GLN A CA 1
ATOM 1054 C C . GLN A 1 129 ? -1.641 11.035 1.268 1.00 98.31 129 GLN A C 1
ATOM 1056 O O . GLN A 1 129 ? -1.767 10.826 2.474 1.00 98.31 129 GLN A O 1
ATOM 1061 N N . PHE A 1 130 ? -2.699 11.190 0.476 1.00 98.31 130 PHE A N 1
ATOM 1062 C CA . PHE A 1 130 ? -4.070 11.138 0.984 1.00 98.31 130 PHE A CA 1
ATOM 1063 C C . PHE A 1 130 ? -4.927 10.191 0.154 1.00 98.31 130 PHE A C 1
ATOM 1065 O O . PHE A 1 130 ? -4.914 10.260 -1.075 1.00 98.31 130 PHE A O 1
ATOM 1072 N N . ASP A 1 131 ? -5.722 9.374 0.843 1.00 98.44 131 ASP A N 1
ATOM 1073 C CA . ASP A 1 131 ? -6.969 8.863 0.283 1.00 98.44 131 ASP A CA 1
ATOM 1074 C C . ASP A 1 131 ? -8.044 9.926 0.518 1.00 98.44 131 ASP A C 1
ATOM 1076 O O . ASP A 1 131 ? -8.450 10.177 1.656 1.00 98.44 131 ASP A O 1
ATOM 1080 N N . TRP A 1 132 ? -8.437 10.614 -0.552 1.00 9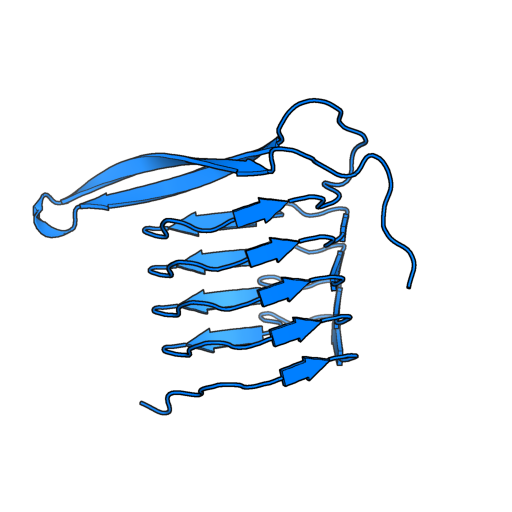6.38 132 TRP A N 1
ATOM 1081 C CA . TRP A 1 132 ? -9.355 11.753 -0.479 1.00 96.38 132 TRP A CA 1
ATOM 1082 C C . TRP A 1 132 ? -10.803 11.348 -0.226 1.00 96.38 132 TRP A C 1
ATOM 1084 O O . TRP A 1 132 ? -11.563 12.149 0.312 1.00 96.38 132 TRP A O 1
ATOM 1094 N N . HIS A 1 133 ? -11.169 10.113 -0.575 1.00 96.69 133 HIS A N 1
ATOM 1095 C CA . HIS A 1 133 ? -12.538 9.623 -0.462 1.00 96.69 133 HIS A CA 1
ATOM 1096 C C . HIS A 1 133 ? -12.561 8.240 0.200 1.00 96.69 133 HIS A C 1
ATOM 1098 O O . HIS A 1 133 ? -12.921 7.274 -0.469 1.00 96.69 133 HIS A O 1
ATOM 1104 N N . PRO A 1 134 ? -12.169 8.101 1.482 1.00 98.06 134 PRO A N 1
ATOM 1105 C CA . PRO A 1 134 ? -12.213 6.813 2.168 1.00 98.06 134 PRO A CA 1
ATOM 1106 C C . PRO A 1 134 ? -13.614 6.195 2.157 1.00 98.06 134 PRO A C 1
ATOM 1108 O O . PRO A 1 134 ? -14.622 6.896 2.263 1.00 98.06 134 PRO A O 1
ATOM 1111 N N . ALA A 1 135 ? -13.680 4.870 2.078 1.00 98.12 135 ALA A N 1
ATOM 1112 C CA . ALA A 1 135 ? -14.937 4.151 2.207 1.00 98.12 135 ALA A CA 1
ATOM 1113 C C . ALA A 1 135 ? -15.423 4.169 3.666 1.00 98.12 135 ALA A C 1
ATOM 1115 O O . ALA A 1 135 ? -14.635 4.049 4.603 1.00 98.12 135 ALA A O 1
ATOM 1116 N N . THR A 1 136 ? -16.737 4.279 3.869 1.00 97.31 136 THR A N 1
ATOM 1117 C CA . THR A 1 136 ? -17.358 4.281 5.208 1.00 97.31 136 THR A CA 1
ATOM 1118 C C . THR A 1 136 ? -17.669 2.883 5.739 1.00 97.31 136 THR A C 1
ATOM 1120 O O . THR A 1 136 ? -17.924 2.716 6.931 1.00 97.31 136 THR A O 1
ATOM 1123 N N . LYS A 1 137 ? -17.653 1.876 4.865 1.00 97.31 137 LYS A N 1
ATOM 1124 C CA . LYS A 1 137 ? -17.869 0.464 5.181 1.00 97.31 137 LYS A CA 1
ATOM 1125 C C . LYS A 1 137 ? -16.956 -0.405 4.311 1.00 97.31 137 LYS A C 1
ATOM 1127 O O . LYS A 1 137 ? -16.596 0.044 3.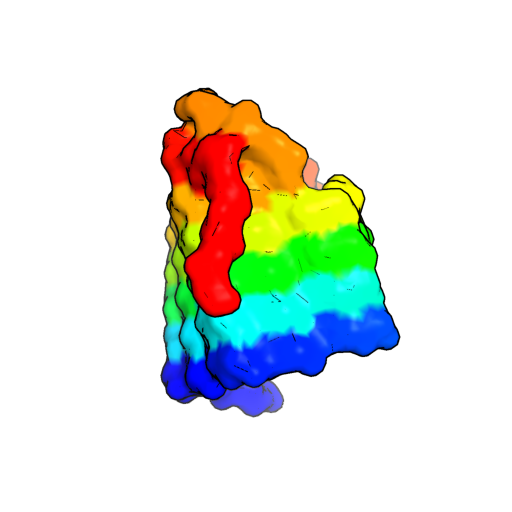219 1.00 97.31 137 LYS A O 1
ATOM 1132 N N . PRO A 1 138 ? -16.598 -1.616 4.762 1.00 97.69 138 PRO A N 1
ATOM 1133 C CA . PRO A 1 138 ? -15.824 -2.536 3.945 1.00 97.69 138 PRO A CA 1
ATOM 1134 C C . PRO A 1 138 ? -16.606 -2.967 2.698 1.00 97.69 138 PRO A C 1
ATOM 1136 O O . PRO A 1 138 ? -17.838 -3.020 2.698 1.00 97.69 138 PRO A O 1
ATOM 1139 N N . TYR A 1 139 ? -15.869 -3.275 1.636 1.00 97.62 139 TYR A N 1
ATOM 1140 C CA . TYR A 1 139 ? -16.400 -3.868 0.411 1.00 97.62 139 TYR A CA 1
ATOM 1141 C C . TYR A 1 139 ? -16.654 -5.364 0.603 1.00 97.62 139 TYR A C 1
ATOM 1143 O O . TYR A 1 139 ? -15.844 -6.046 1.227 1.00 97.62 139 TYR A O 1
ATOM 1151 N N . GLU A 1 140 ? -17.737 -5.870 0.018 1.00 92.44 140 GLU A N 1
ATOM 1152 C CA . GLU A 1 140 ? -18.040 -7.301 -0.067 1.00 92.44 140 GLU A CA 1
ATOM 1153 C C . GLU A 1 140 ? -18.011 -7.716 -1.538 1.00 92.44 140 GLU A C 1
ATOM 1155 O O . GLU A 1 140 ? -18.598 -7.033 -2.383 1.00 92.44 140 GLU A O 1
ATOM 1160 N N . TRP A 1 141 ? -17.295 -8.794 -1.846 1.00 82.44 141 TRP A N 1
ATOM 1161 C CA . TRP A 1 141 ? -17.166 -9.365 -3.185 1.00 82.44 141 TRP A CA 1
ATOM 1162 C C . TRP A 1 141 ? -16.838 -10.855 -3.107 1.00 82.44 141 TRP A C 1
ATOM 1164 O O . TRP A 1 141 ? -16.325 -11.295 -2.051 1.00 82.44 141 TRP A O 1
#

Mean predicted aligned error: 3.36 Å

Solvent-accessible surface area (backbone atoms only — not comparable to full-atom values): 6913 Å² total; per-residue (Å²): 135,82,64,48,66,68,46,77,47,65,72,44,80,39,65,75,32,72,60,57,45,80,41,55,53,27,34,44,34,38,40,35,48,29,38,30,32,44,16,46,34,29,37,37,34,34,56,20,36,47,30,38,41,30,51,26,42,37,32,55,24,47,29,30,42,37,37,29,52,21,36,47,30,38,41,30,45,27,30,33,32,69,43,78,38,47,52,40,36,36,54,46,46,78,58,44,40,39,35,32,16,70,70,51,67,42,86,60,58,42,79,36,56,32,34,41,65,45,71,95,75,75,45,71,45,82,40,76,50,56,23,65,47,36,24,61,58,73,81,85,132

Radius of gyration: 14.32 Å; Cα contacts (8 Å, |Δi|>4): 429; chains: 1; bounding box: 41×32×30 Å

Foldseek 3Di:
DDEEECAEAECEEAECEQEAEEAENYEAYEYEHYEYYAYAAYYEYENYEHYEYEHYEHEHYAHAYEYECYEHYEYEQYEDANYNQNYEYENYDHYAAEAYAHNAADAAKDKHKYWYAPPVVRDIDIDIDTHGHYHRDHDDD

Nearest PDB structures (foldseek):
  3th0-assembly1_A  TM=6.053E-01  e=1.535E+00  Lederbergvirus P22
  5jse-assembly1_C  TM=3.248E-01  e=2.778E+00  Bacteriophage sp.
  7b8b-assembly2_B  TM=3.261E-01  e=3.841E+00  Arabidopsis thaliana
  8jhh-assembly1_A  TM=3.699E-01  e=9.612E+00  Microdochium nivale
  4urr-assembly2_E  TM=1.918E-01  e=3.841E+00  Lederbergvirus Sf6

Secondary structure (DSSP, 8-state):
----BS-EEES-EEES-SEEEEEES-BS-EEES-EEES-SEEEEEES-BS-EEES-EEES-SEEEEEES-BS-EEES-EEES-SEEEEEES-BS-EEES-B-SS--SS-EEEEEEEEEGGGTEEEEEEEEESS--SS----

Sequence (141 aa):
VYRSINTKIFNCNFSWNLGGIDIQESFCTNIQRCNFSHTIGSIMTFLSAGNIIHECNIVNGEGGIWLEYSIFNSIQHCNFINMQIPAYFFNSFFDKWSGNYWNESRILPRPINGKISFRKFGVTIPWIQFDWHPATKPYEW